Protein AF-A0A2D6E631-F1 (afdb_monomer_lite)

Structure (mmCIF, N/CA/C/O backbone):
data_AF-A0A2D6E631-F1
#
_entry.id   AF-A0A2D6E631-F1
#
loop_
_atom_site.group_PDB
_atom_site.id
_atom_site.type_symbol
_atom_site.label_atom_id
_atom_site.label_alt_id
_atom_site.label_comp_id
_atom_site.label_asym_id
_atom_site.label_entity_id
_atom_site.label_seq_id
_atom_site.pdbx_PDB_ins_code
_atom_site.Cartn_x
_atom_site.Cartn_y
_atom_site.Cartn_z
_atom_site.occupancy
_atom_site.B_iso_or_equiv
_atom_site.auth_seq_id
_atom_site.auth_comp_id
_atom_site.auth_asym_id
_atom_site.auth_atom_id
_atom_site.pdbx_PDB_model_num
ATOM 1 N N . MET A 1 1 ? -22.223 -4.950 3.128 1.00 41.69 1 MET A N 1
ATOM 2 C CA . MET A 1 1 ? -21.234 -4.894 2.032 1.00 41.69 1 MET A CA 1
ATOM 3 C C . 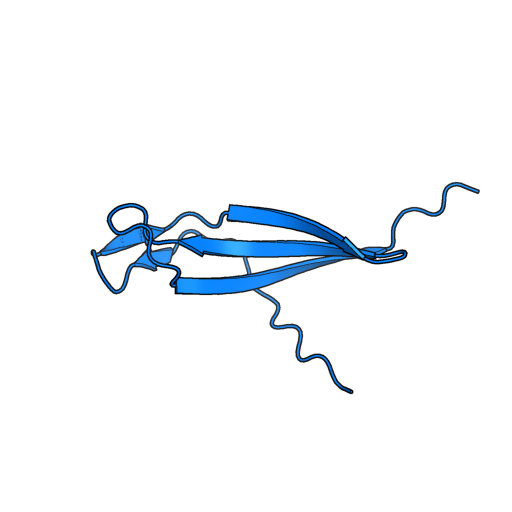MET A 1 1 ? -19.919 -5.341 2.641 1.00 41.69 1 MET A C 1
ATOM 5 O O . MET A 1 1 ? -19.487 -4.720 3.600 1.00 41.69 1 MET A O 1
ATOM 9 N N . GLN A 1 2 ? -19.386 -6.494 2.237 1.00 40.78 2 GLN A N 1
ATOM 10 C CA . GLN A 1 2 ? -18.112 -6.995 2.759 1.00 40.78 2 GLN A CA 1
ATOM 11 C C . GLN A 1 2 ? -16.998 -6.219 2.059 1.00 40.78 2 GLN A C 1
ATOM 13 O O . GLN A 1 2 ? -16.668 -6.502 0.909 1.00 40.78 2 GLN A O 1
ATOM 18 N N . ASP A 1 3 ? -16.464 -5.203 2.731 1.00 51.53 3 ASP A N 1
ATOM 19 C CA . ASP A 1 3 ? -15.221 -4.575 2.308 1.00 51.53 3 ASP A CA 1
ATOM 20 C C . ASP A 1 3 ? -14.122 -5.634 2.442 1.00 51.53 3 ASP A C 1
ATOM 22 O O . ASP A 1 3 ? -13.658 -5.939 3.541 1.00 51.53 3 ASP A O 1
ATOM 26 N N . ASN A 1 4 ? -13.750 -6.260 1.324 1.00 57.66 4 ASN A N 1
ATOM 27 C CA . ASN A 1 4 ? -12.591 -7.145 1.242 1.00 57.66 4 ASN A CA 1
ATOM 28 C C . ASN A 1 4 ? -11.325 -6.295 1.432 1.00 57.66 4 ASN A C 1
ATOM 30 O O . ASN A 1 4 ? -10.660 -5.898 0.474 1.00 57.66 4 ASN A O 1
ATOM 34 N N . LEU A 1 5 ? -11.030 -5.954 2.686 1.00 68.38 5 LEU A N 1
ATOM 35 C CA . LEU A 1 5 ? -9.826 -5.247 3.098 1.00 68.38 5 LEU A CA 1
ATOM 36 C C . LEU A 1 5 ? -8.656 -6.221 2.931 1.00 68.38 5 LEU A C 1
ATOM 38 O O . LEU A 1 5 ? -8.432 -7.097 3.764 1.00 68.38 5 LEU A O 1
ATOM 42 N N . THR A 1 6 ? -7.930 -6.105 1.819 1.00 75.62 6 THR A N 1
ATOM 43 C CA . THR A 1 6 ? -6.734 -6.918 1.586 1.00 75.62 6 THR A CA 1
ATOM 44 C C . THR A 1 6 ? -5.626 -6.445 2.518 1.00 75.62 6 THR A C 1
ATOM 46 O O . THR A 1 6 ? -4.981 -5.419 2.264 1.00 75.62 6 THR A O 1
ATOM 49 N N . TYR A 1 7 ? -5.419 -7.196 3.599 1.00 86.38 7 TYR A N 1
ATOM 50 C CA . TYR A 1 7 ? -4.310 -6.968 4.509 1.00 86.38 7 TYR A CA 1
ATOM 51 C C . TYR A 1 7 ? -2.989 -7.336 3.838 1.00 86.38 7 TYR A C 1
ATOM 53 O O . TYR A 1 7 ? -2.865 -8.378 3.192 1.00 86.38 7 TYR A O 1
ATOM 61 N N . VAL A 1 8 ? -2.002 -6.457 3.960 1.00 88.12 8 VAL A N 1
ATOM 62 C CA . VAL A 1 8 ? -0.685 -6.615 3.348 1.00 88.12 8 VAL A CA 1
ATOM 63 C C . VAL A 1 8 ? 0.403 -6.219 4.326 1.00 88.12 8 VAL A C 1
ATOM 65 O O . VAL A 1 8 ? 0.269 -5.275 5.100 1.00 88.12 8 VAL A O 1
ATO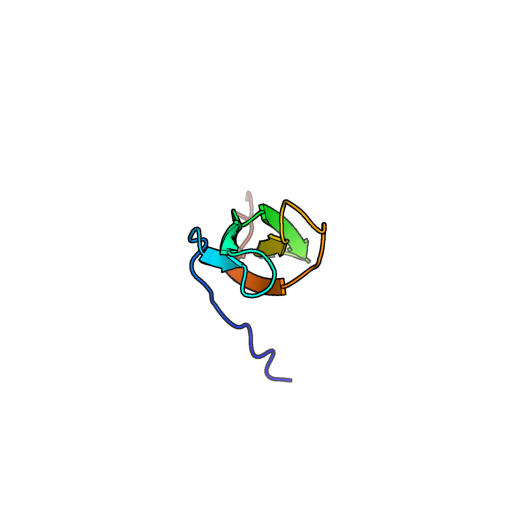M 68 N N . GLU A 1 9 ? 1.536 -6.896 4.217 1.00 88.69 9 GLU A N 1
ATOM 69 C CA . GLU A 1 9 ? 2.737 -6.502 4.934 1.00 88.69 9 GLU A CA 1
ATOM 70 C C . GLU A 1 9 ? 3.494 -5.427 4.145 1.00 88.69 9 GLU A C 1
ATOM 72 O O . GLU A 1 9 ? 3.753 -5.609 2.945 1.00 88.69 9 GLU A O 1
ATOM 77 N N . PRO A 1 10 ? 3.896 -4.320 4.787 1.00 88.00 10 PRO A N 1
ATOM 78 C CA . PRO A 1 10 ? 4.707 -3.292 4.161 1.00 88.00 10 PRO A CA 1
ATOM 79 C C . PRO A 1 10 ? 6.15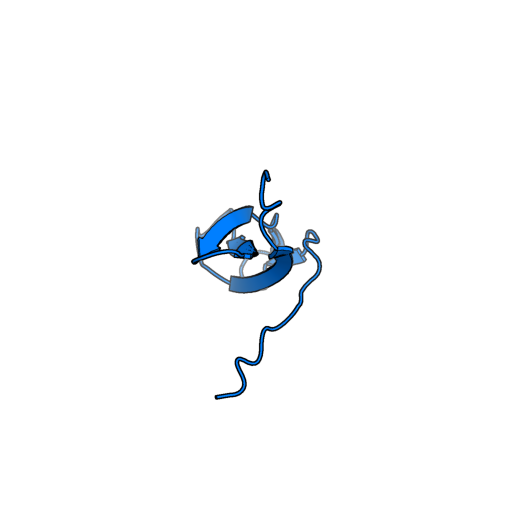6 -3.770 4.041 1.00 88.00 10 PRO A C 1
ATOM 81 O O . PRO A 1 10 ? 7.033 -3.384 4.807 1.00 88.00 10 PRO A O 1
ATOM 84 N N . LYS A 1 11 ? 6.419 -4.600 3.033 1.00 90.12 11 LYS A N 1
ATOM 85 C CA . LYS A 1 11 ? 7.767 -5.038 2.666 1.00 90.12 11 LYS A CA 1
ATOM 86 C C . LYS A 1 11 ? 8.254 -4.378 1.386 1.00 90.12 11 LYS A C 1
ATOM 88 O O . LYS A 1 11 ? 7.463 -3.997 0.519 1.00 90.12 11 LYS A O 1
ATOM 93 N N . ILE A 1 12 ? 9.573 -4.267 1.269 1.00 90.25 12 ILE A N 1
ATOM 94 C CA . ILE A 1 12 ? 10.220 -3.871 0.019 1.00 90.25 12 ILE A CA 1
ATOM 95 C C . ILE A 1 12 ? 9.987 -4.993 -0.995 1.00 90.25 12 ILE A C 1
ATOM 97 O O . ILE A 1 12 ? 10.211 -6.165 -0.695 1.00 90.25 12 ILE A O 1
ATOM 101 N N . ILE A 1 13 ? 9.504 -4.635 -2.181 1.00 90.19 13 ILE A N 1
ATOM 102 C CA . ILE A 1 13 ? 9.249 -5.577 -3.279 1.00 90.19 13 ILE A CA 1
ATOM 103 C C . ILE A 1 13 ? 9.958 -5.100 -4.537 1.00 90.19 13 ILE A C 1
ATOM 105 O O . ILE A 1 13 ? 10.192 -3.909 -4.700 1.00 90.19 13 ILE A O 1
ATOM 109 N N . ILE A 1 14 ? 10.273 -6.014 -5.443 1.00 89.88 14 ILE A N 1
ATOM 110 C CA . ILE A 1 14 ? 10.887 -5.661 -6.721 1.00 89.88 14 ILE A CA 1
ATOM 111 C C . ILE A 1 14 ? 9.808 -5.225 -7.718 1.00 89.88 14 ILE A C 1
ATOM 113 O O . ILE A 1 14 ? 8.752 -5.852 -7.819 1.00 89.88 14 ILE A O 1
ATOM 117 N N . SER A 1 15 ? 10.062 -4.127 -8.429 1.00 83.81 15 SER A N 1
ATOM 118 C CA . SER A 1 15 ? 9.209 -3.638 -9.512 1.00 83.81 15 SER A CA 1
ATOM 119 C C . SER A 1 15 ? 9.213 -4.618 -10.684 1.00 83.81 15 SER A C 1
ATOM 121 O O . SER A 1 15 ? 10.291 -4.904 -11.205 1.00 83.81 15 SER A O 1
ATOM 123 N N . PRO A 1 16 ? 8.045 -5.074 -11.176 1.00 83.88 16 PRO A N 1
ATOM 124 C CA . PRO A 1 16 ? 7.995 -5.876 -12.397 1.00 83.88 16 PRO A CA 1
ATOM 125 C C . PRO A 1 16 ? 8.333 -5.055 -13.650 1.00 83.88 16 PRO A C 1
ATOM 127 O O . PRO A 1 16 ? 8.553 -5.627 -14.709 1.00 83.88 16 PRO A O 1
ATOM 130 N N . TYR A 1 17 ? 8.355 -3.721 -13.550 1.00 81.75 17 TYR A N 1
ATOM 131 C CA . TYR A 1 17 ? 8.595 -2.836 -14.688 1.00 81.75 17 TYR A CA 1
ATOM 132 C C . TYR A 1 17 ? 10.074 -2.511 -14.885 1.00 81.75 17 TYR A C 1
ATOM 134 O O . TYR A 1 17 ? 10.534 -2.446 -16.017 1.00 81.75 17 TYR A O 1
ATOM 142 N N . SER A 1 18 ? 10.803 -2.265 -13.794 1.00 83.50 18 SER A N 1
ATOM 143 C CA . SER A 1 18 ? 12.197 -1.802 -13.846 1.00 83.50 18 SER A CA 1
ATOM 144 C C . SER A 1 18 ? 13.180 -2.699 -13.097 1.00 83.50 18 SER A C 1
ATOM 146 O O . SER A 1 18 ? 14.382 -2.485 -13.186 1.00 83.50 18 SER A O 1
ATOM 148 N N . GLY A 1 19 ? 12.702 -3.682 -12.327 1.00 85.88 19 GLY A N 1
ATOM 149 C CA . GLY A 1 19 ? 13.556 -4.478 -11.442 1.00 85.88 19 GLY A CA 1
ATOM 150 C C . GLY A 1 19 ? 14.067 -3.714 -10.212 1.00 85.88 19 GLY A C 1
ATOM 151 O O . GLY A 1 19 ? 14.781 -4.286 -9.391 1.00 85.88 19 GLY A O 1
ATOM 152 N N . ALA A 1 20 ? 13.695 -2.441 -10.038 1.00 88.75 20 ALA A N 1
ATOM 153 C CA . ALA A 1 20 ? 14.123 -1.645 -8.895 1.00 88.75 20 ALA A CA 1
ATOM 154 C C . ALA A 1 20 ? 13.351 -1.997 -7.609 1.00 88.75 20 ALA A C 1
ATOM 156 O O . ALA A 1 20 ? 12.172 -2.375 -7.665 1.00 88.75 20 ALA A O 1
ATOM 157 N N . PRO A 1 21 ? 13.972 -1.833 -6.428 1.00 90.06 21 PRO A N 1
ATOM 158 C CA . PRO A 1 21 ? 13.302 -2.028 -5.149 1.00 90.06 21 PRO A CA 1
ATOM 159 C C . PRO A 1 21 ? 12.268 -0.922 -4.885 1.00 90.06 21 PRO A C 1
ATOM 161 O O . PRO A 1 21 ? 12.597 0.250 -4.710 1.00 90.06 21 PRO A O 1
ATOM 164 N N . MET A 1 22 ? 10.998 -1.310 -4.793 1.00 91.94 22 MET A N 1
ATOM 165 C CA . MET A 1 22 ? 9.875 -0.453 -4.422 1.00 91.94 22 MET A CA 1
ATOM 166 C C . MET A 1 22 ? 9.674 -0.474 -2.911 1.00 91.94 22 MET A C 1
ATOM 168 O O . MET A 1 22 ? 9.323 -1.503 -2.322 1.00 91.94 22 MET A O 1
ATOM 172 N N . ARG A 1 23 ? 9.856 0.686 -2.281 1.00 91.06 23 ARG A N 1
ATOM 173 C CA . ARG A 1 23 ? 9.584 0.879 -0.854 1.00 91.06 23 ARG A CA 1
ATOM 174 C C . ARG A 1 23 ? 8.097 1.208 -0.649 1.00 91.06 23 ARG A C 1
ATOM 176 O O . ARG A 1 23 ? 7.588 2.085 -1.350 1.00 91.06 23 ARG A O 1
ATOM 183 N N . PRO A 1 24 ? 7.397 0.537 0.284 1.00 92.06 24 PRO A N 1
ATOM 184 C CA . PRO A 1 24 ? 6.018 0.873 0.606 1.00 92.06 24 PRO A CA 1
ATOM 185 C C . PRO A 1 24 ? 5.954 2.257 1.249 1.00 92.06 24 PRO A C 1
ATOM 187 O O . PRO A 1 24 ? 6.652 2.545 2.219 1.00 92.06 24 PRO A O 1
ATOM 190 N N . GLN A 1 25 ? 5.082 3.104 0.725 1.00 91.62 25 GLN A N 1
ATOM 191 C CA . GLN A 1 25 ? 4.715 4.367 1.338 1.00 91.62 25 GLN A CA 1
ATOM 192 C C . GLN A 1 25 ? 3.535 4.132 2.271 1.00 91.62 25 GLN A C 1
ATOM 194 O O . GLN A 1 25 ? 2.444 3.785 1.816 1.00 91.62 25 GLN A O 1
ATOM 199 N N . ILE A 1 26 ? 3.765 4.315 3.568 1.00 92.56 26 ILE A N 1
ATOM 200 C CA . ILE A 1 26 ? 2.721 4.203 4.581 1.00 92.56 26 ILE A CA 1
ATOM 201 C C . ILE A 1 26 ? 1.931 5.505 4.625 1.00 92.56 26 ILE A C 1
ATOM 203 O O . ILE A 1 26 ? 2.503 6.585 4.775 1.00 92.56 26 ILE A O 1
ATOM 207 N N . ARG A 1 27 ?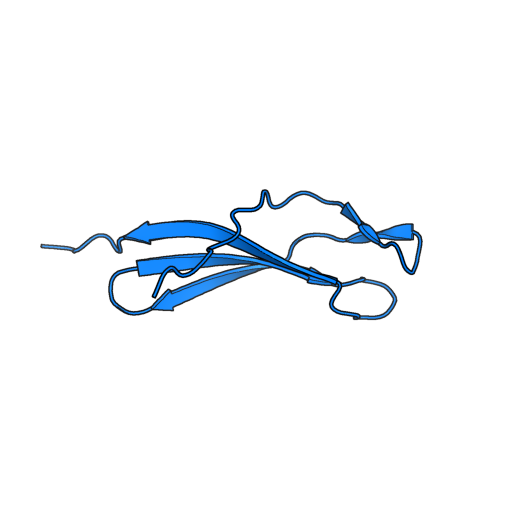 0.613 5.400 4.499 1.00 90.69 27 ARG A N 1
ATOM 208 C CA . ARG A 1 27 ? -0.325 6.510 4.635 1.00 90.69 27 ARG A CA 1
ATOM 209 C C . ARG A 1 27 ? -1.363 6.144 5.672 1.00 90.69 27 ARG A C 1
ATOM 211 O O . ARG A 1 27 ? -1.988 5.095 5.587 1.00 90.69 27 ARG A O 1
ATOM 218 N N . GLN A 1 28 ? -1.540 7.015 6.649 1.00 90.06 28 GLN A N 1
ATOM 219 C CA . GLN A 1 28 ? -2.601 6.870 7.629 1.00 90.06 28 GLN A CA 1
ATOM 220 C C . GLN A 1 28 ? -3.770 7.748 7.214 1.00 90.06 28 GLN A C 1
ATOM 222 O O . GLN A 1 28 ? -3.601 8.927 6.900 1.00 90.06 28 GLN A O 1
ATOM 227 N N . ARG A 1 29 ? -4.956 7.153 7.187 1.00 87.69 29 ARG A N 1
ATOM 228 C CA . ARG A 1 29 ? -6.212 7.830 6.921 1.00 87.69 29 ARG A CA 1
ATOM 229 C C . ARG A 1 29 ? -7.139 7.613 8.097 1.00 87.69 29 ARG A C 1
ATOM 231 O O . ARG A 1 29 ? -7.466 6.487 8.460 1.00 87.69 29 ARG A O 1
ATOM 238 N N . GLU A 1 30 ? -7.608 8.711 8.656 1.00 87.56 30 GLU A N 1
ATOM 239 C CA . GLU A 1 30 ? -8.630 8.674 9.686 1.00 87.56 30 GLU A CA 1
ATOM 240 C C . GLU A 1 30 ? -10.011 8.675 9.035 1.00 87.56 30 GLU A C 1
ATOM 242 O O . GLU A 1 30 ? -10.321 9.536 8.208 1.00 87.56 30 GLU A O 1
ATOM 247 N N . MET A 1 31 ? -10.847 7.704 9.393 1.00 82.38 31 MET A N 1
ATOM 248 C CA . MET A 1 31 ? -12.222 7.623 8.914 1.00 82.38 31 MET A CA 1
ATOM 249 C C . MET A 1 31 ? -13.134 7.254 10.084 1.00 82.38 31 MET A C 1
ATOM 251 O O . MET A 1 31 ? -13.126 6.126 10.579 1.00 82.38 31 MET A O 1
ATOM 255 N N . GLY A 1 32 ? -13.887 8.248 10.562 1.00 83.25 32 GLY A N 1
ATOM 256 C CA . GLY A 1 32 ? -14.686 8.141 11.782 1.00 83.25 32 GLY A CA 1
ATOM 257 C C . GLY A 1 32 ? -13.812 7.876 13.011 1.00 83.25 32 GLY A C 1
ATOM 258 O O . GLY A 1 32 ? -12.828 8.583 13.252 1.00 83.25 32 GLY A O 1
ATOM 259 N N . ASN A 1 33 ? -14.155 6.819 13.750 1.00 85.44 33 ASN A N 1
ATOM 260 C CA . ASN A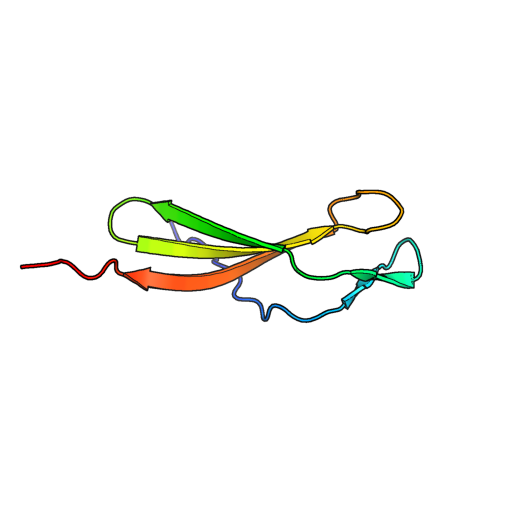 1 33 ? -13.431 6.370 14.943 1.00 85.44 33 ASN A CA 1
ATOM 261 C C . ASN A 1 33 ? -12.304 5.376 14.634 1.00 85.44 33 ASN A C 1
ATOM 263 O O . ASN A 1 33 ? -11.783 4.763 15.556 1.00 85.44 33 ASN A O 1
ATOM 267 N N . LYS A 1 34 ? -11.913 5.199 13.366 1.00 85.88 34 LYS A N 1
ATOM 268 C CA . LYS A 1 34 ? -10.860 4.254 12.967 1.00 85.88 34 LYS A CA 1
ATOM 269 C C . LYS A 1 34 ? -9.722 4.953 12.230 1.00 85.88 34 LYS A C 1
ATOM 271 O O . LYS A 1 34 ? -9.940 5.893 11.463 1.00 85.88 34 LYS A O 1
ATOM 276 N N . ILE A 1 35 ? -8.505 4.475 12.462 1.00 88.88 35 ILE A N 1
ATOM 277 C CA . ILE A 1 35 ? -7.272 4.851 11.772 1.00 88.88 35 ILE A CA 1
ATOM 278 C C . ILE A 1 35 ? -6.912 3.699 10.840 1.00 88.88 35 ILE A C 1
ATOM 280 O O . ILE A 1 35 ? -6.507 2.625 11.282 1.00 88.88 35 ILE A O 1
ATOM 284 N N . TYR A 1 36 ? -7.057 3.934 9.544 1.00 90.44 36 TYR A N 1
ATOM 285 C CA . TYR A 1 36 ? -6.661 3.006 8.496 1.00 90.44 36 TYR A CA 1
ATOM 286 C C . TYR A 1 36 ? -5.227 3.318 8.090 1.00 90.44 36 TYR A C 1
ATOM 288 O O . TYR A 1 36 ? -4.921 4.419 7.643 1.00 90.44 36 TYR A O 1
ATOM 296 N N . THR A 1 37 ? -4.336 2.351 8.247 1.00 91.50 37 THR A N 1
ATOM 297 C CA . THR A 1 37 ? -2.954 2.438 7.780 1.00 91.50 37 THR A CA 1
ATOM 298 C C . THR A 1 37 ? -2.856 1.694 6.457 1.00 91.50 37 THR A C 1
ATOM 300 O O . THR A 1 37 ? -2.989 0.475 6.423 1.00 91.50 37 THR A O 1
ATOM 303 N N . GLU A 1 38 ? -2.626 2.414 5.367 1.00 92.19 38 GLU A N 1
ATOM 304 C CA . GLU A 1 38 ? -2.483 1.886 4.011 1.00 92.19 38 GLU A CA 1
ATOM 305 C C . GLU A 1 38 ? -1.005 1.888 3.593 1.00 92.19 38 GLU A C 1
ATOM 307 O O . GLU A 1 38 ? -0.267 2.829 3.877 1.00 92.19 38 GLU A O 1
ATOM 312 N N . ALA A 1 39 ? -0.562 0.847 2.893 1.00 93.19 39 ALA A N 1
ATOM 313 C CA . ALA A 1 39 ? 0.740 0.786 2.236 1.00 93.19 39 ALA A CA 1
ATOM 314 C C . ALA A 1 39 ? 0.558 0.881 0.724 1.00 93.19 39 ALA A C 1
ATOM 316 O O . ALA A 1 39 ? -0.203 0.114 0.128 1.00 93.19 39 ALA A O 1
ATOM 317 N N . HIS A 1 40 ? 1.256 1.822 0.096 1.00 92.62 40 HIS A N 1
ATOM 318 C CA . HIS A 1 40 ? 1.238 2.021 -1.348 1.00 92.62 40 HIS A CA 1
ATOM 319 C C . HIS A 1 40 ? 2.616 1.733 -1.937 1.00 92.62 40 HIS A C 1
ATOM 321 O O . HIS A 1 40 ? 3.619 2.263 -1.467 1.00 92.62 40 HIS A O 1
ATOM 327 N N . TRP A 1 41 ? 2.673 0.948 -3.006 1.00 91.50 41 TRP A N 1
ATOM 328 C CA . TRP A 1 41 ? 3.910 0.695 -3.736 1.00 91.50 41 TRP A CA 1
ATOM 329 C C . TRP A 1 41 ? 3.886 1.446 -5.055 1.00 91.50 41 TRP A C 1
ATOM 331 O O . TRP A 1 41 ? 3.030 1.202 -5.910 1.00 91.50 41 TRP A O 1
ATOM 341 N N . TYR A 1 42 ? 4.858 2.334 -5.209 1.00 90.56 42 TYR A N 1
ATOM 342 C CA . TYR A 1 42 ? 5.122 3.050 -6.445 1.00 90.56 42 TYR A CA 1
ATOM 343 C C . TYR A 1 42 ? 6.502 2.652 -6.959 1.00 90.56 42 TYR A C 1
ATOM 345 O O . TYR A 1 42 ? 7.438 2.460 -6.179 1.00 90.56 42 TYR A O 1
ATOM 353 N N . CYS A 1 43 ? 6.620 2.534 -8.276 1.00 88.38 43 CYS A N 1
ATOM 354 C CA . CYS A 1 43 ? 7.904 2.355 -8.932 1.00 88.38 43 CYS A CA 1
ATOM 355 C C . CYS A 1 43 ? 8.721 3.641 -8.769 1.00 88.38 43 CYS A C 1
ATOM 357 O O . CYS A 1 43 ? 8.233 4.690 -9.192 1.00 88.38 43 CYS A O 1
ATOM 359 N N . PRO A 1 44 ? 9.939 3.591 -8.203 1.00 85.81 44 PRO A N 1
ATOM 360 C CA . PRO A 1 44 ? 10.749 4.791 -8.012 1.00 85.81 44 PRO A CA 1
ATOM 361 C C . PRO A 1 44 ? 11.191 5.405 -9.346 1.00 85.81 44 PRO A C 1
ATOM 363 O O . PRO A 1 44 ? 11.195 6.623 -9.472 1.00 85.81 44 PRO A O 1
ATOM 366 N N . ASP A 1 45 ? 11.485 4.577 -10.352 1.00 86.19 45 ASP A N 1
ATOM 367 C CA . ASP A 1 45 ? 12.049 5.061 -11.620 1.00 86.19 45 ASP A CA 1
ATOM 368 C C . ASP A 1 45 ? 10.990 5.670 -12.541 1.00 86.19 45 ASP A C 1
ATOM 370 O O . ASP A 1 45 ? 11.226 6.663 -13.218 1.00 86.19 45 ASP A O 1
ATOM 374 N N . SER A 1 46 ? 9.805 5.055 -12.586 1.00 85.12 46 SER A N 1
ATOM 375 C CA . SER A 1 46 ? 8.727 5.456 -13.497 1.00 85.12 46 SER A CA 1
ATOM 376 C C . SER A 1 46 ? 7.606 6.238 -12.817 1.00 85.12 46 SER A C 1
ATOM 378 O O . SER A 1 46 ? 6.693 6.700 -13.496 1.00 85.12 46 SER A O 1
ATOM 380 N N . G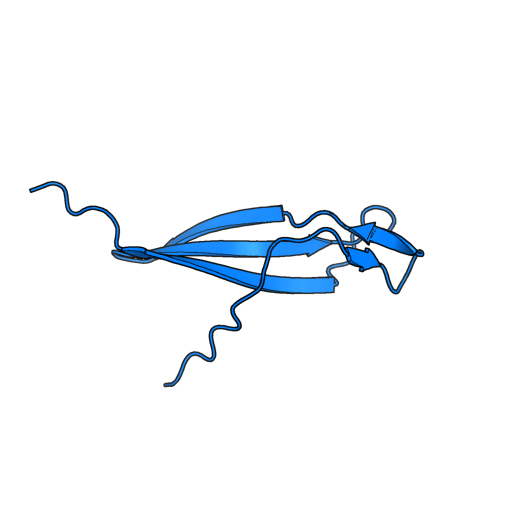LY A 1 47 ? 7.606 6.323 -11.484 1.00 85.38 47 GLY A N 1
ATOM 381 C CA . GLY A 1 47 ? 6.505 6.891 -10.699 1.00 85.38 47 GLY A CA 1
ATOM 382 C C . GLY A 1 47 ? 5.196 6.094 -10.780 1.00 85.38 47 GLY A C 1
ATOM 383 O O . GLY A 1 47 ? 4.173 6.526 -10.249 1.00 85.38 47 GLY A O 1
ATOM 384 N N . ARG A 1 48 ? 5.189 4.931 -11.448 1.00 88.12 48 ARG A N 1
ATOM 385 C CA . ARG A 1 48 ? 3.969 4.154 -11.687 1.00 88.12 48 ARG A CA 1
ATOM 386 C C . ARG A 1 48 ? 3.453 3.519 -10.407 1.00 88.12 48 ARG A C 1
ATOM 388 O O . ARG A 1 48 ? 4.198 2.872 -9.672 1.00 88.12 48 ARG A O 1
ATOM 395 N N . PHE A 1 49 ? 2.152 3.647 -10.182 1.00 89.50 49 PHE A N 1
ATOM 396 C CA . PHE A 1 49 ? 1.462 2.905 -9.137 1.00 89.50 49 PHE A CA 1
ATOM 397 C C . PHE A 1 49 ? 1.458 1.411 -9.467 1.00 89.50 49 PHE A C 1
ATOM 399 O O . PHE A 1 49 ? 1.059 1.022 -10.564 1.00 89.50 49 PHE A O 1
ATOM 406 N N . TYR A 1 50 ? 1.891 0.582 -8.518 1.00 88.50 50 TYR A N 1
ATOM 407 C CA . TYR A 1 50 ? 1.860 -0.870 -8.665 1.00 88.50 50 TYR A CA 1
ATOM 408 C C . TYR A 1 50 ? 0.676 -1.482 -7.918 1.00 88.50 50 TYR A C 1
ATOM 410 O O . TYR A 1 50 ? -0.185 -2.114 -8.523 1.00 88.50 50 TYR A O 1
ATOM 418 N N . LYS A 1 51 ? 0.626 -1.293 -6.596 1.00 89.19 51 LYS A N 1
ATOM 419 C CA . LYS A 1 51 ? -0.454 -1.816 -5.754 1.00 89.19 51 LYS A CA 1
ATOM 420 C C . LYS A 1 51 ? -0.605 -1.005 -4.473 1.00 89.19 51 LYS A C 1
ATOM 422 O O . LYS A 1 51 ? 0.314 -0.294 -4.063 1.00 89.19 51 LYS A O 1
ATOM 427 N N . LYS A 1 52 ? -1.742 -1.184 -3.806 1.00 90.44 52 LYS A N 1
ATOM 428 C CA . LYS A 1 52 ? -1.982 -0.733 -2.433 1.00 90.44 52 LYS A CA 1
ATOM 429 C C . LYS A 1 52 ? -2.602 -1.855 -1.610 1.00 90.44 52 LYS A C 1
ATOM 431 O O . LYS A 1 52 ? -3.215 -2.757 -2.177 1.00 90.44 52 LYS A O 1
ATOM 436 N N . GLY A 1 53 ? -2.470 -1.775 -0.297 1.00 89.38 53 GLY A N 1
ATOM 437 C CA . GLY A 1 53 ? -3.210 -2.623 0.631 1.00 89.38 53 GLY A CA 1
ATOM 438 C C . GLY A 1 53 ? -3.194 -2.044 2.036 1.00 89.38 53 GLY A C 1
ATOM 439 O O . GLY A 1 53 ? -2.525 -1.043 2.292 1.00 89.38 53 GLY A O 1
ATOM 440 N N . ILE A 1 54 ? -3.941 -2.665 2.939 1.00 90.06 54 ILE A N 1
ATOM 441 C CA . ILE A 1 54 ? -4.099 -2.178 4.309 1.00 90.06 54 ILE A CA 1
ATOM 442 C C . ILE A 1 54 ? -3.119 -2.908 5.213 1.00 90.06 54 ILE A C 1
ATOM 444 O O . ILE A 1 54 ? -3.031 -4.127 5.199 1.00 90.06 54 ILE A O 1
ATOM 448 N N . VAL A 1 55 ? -2.361 -2.158 5.993 1.00 90.94 55 VAL A N 1
ATOM 449 C CA . VAL A 1 55 ? -1.404 -2.701 6.958 1.00 90.94 55 VAL A CA 1
ATOM 450 C C . VAL A 1 55 ? -2.082 -2.938 8.296 1.00 90.94 55 VAL A C 1
ATOM 452 O O . VAL A 1 55 ? -1.871 -3.966 8.926 1.00 90.94 55 VAL A O 1
ATOM 455 N N . SER A 1 56 ? -2.892 -1.980 8.743 1.00 89.12 56 SER A N 1
ATOM 456 C CA . SER A 1 56 ? -3.548 -2.051 10.043 1.00 89.12 56 SER A CA 1
ATOM 457 C C . SER A 1 56 ? -4.775 -1.152 10.080 1.00 89.12 56 SER A C 1
ATOM 459 O O . SER A 1 56 ? -4.807 -0.110 9.423 1.00 89.12 56 SER A O 1
ATOM 461 N N . VAL A 1 57 ? -5.770 -1.550 10.865 1.00 88.19 57 VAL A N 1
ATOM 462 C CA . VAL A 1 57 ? -6.917 -0.716 11.214 1.00 88.19 57 VAL A CA 1
ATOM 463 C C . VAL A 1 57 ? -6.981 -0.672 12.730 1.00 88.19 57 VAL A C 1
ATOM 465 O O . VAL A 1 57 ? -7.149 -1.706 13.370 1.00 88.19 57 VAL A O 1
ATOM 468 N N . ILE A 1 58 ? -6.805 0.517 13.295 1.00 88.12 58 ILE A N 1
ATOM 469 C CA . ILE A 1 58 ? -6.774 0.727 14.743 1.00 88.12 58 ILE A CA 1
ATOM 470 C C . ILE A 1 58 ? -7.962 1.608 15.111 1.00 88.12 58 ILE A C 1
ATOM 472 O O . ILE A 1 58 ? -8.181 2.640 14.477 1.00 88.12 58 ILE A O 1
ATOM 476 N N . ASP A 1 59 ? -8.735 1.223 16.122 1.00 84.44 59 ASP A N 1
ATOM 477 C CA . ASP A 1 59 ? -9.748 2.111 16.686 1.00 84.44 59 ASP A CA 1
ATOM 478 C C . ASP A 1 59 ? -9.054 3.283 17.389 1.00 84.44 59 ASP A C 1
ATOM 480 O O . ASP A 1 59 ? -8.097 3.107 18.148 1.00 84.44 59 ASP A O 1
ATOM 484 N N . LYS A 1 60 ? -9.514 4.505 17.118 1.00 79.69 60 LYS A N 1
ATOM 485 C CA . LYS A 1 60 ? -9.006 5.697 17.791 1.00 79.69 60 LYS A CA 1
ATOM 486 C C . LYS A 1 60 ? -9.186 5.503 19.297 1.00 79.69 60 LYS A C 1
ATOM 488 O O . LYS A 1 60 ? -10.291 5.151 19.716 1.00 79.69 60 LYS A O 1
ATOM 493 N N . PRO A 1 61 ? -8.150 5.756 20.118 1.00 72.44 61 PRO A N 1
ATOM 494 C CA . PRO A 1 61 ? -8.325 5.746 21.558 1.00 72.44 61 PRO A CA 1
ATOM 495 C C . PRO A 1 61 ? -9.336 6.838 21.900 1.00 72.44 61 PRO A C 1
ATOM 497 O O . PRO A 1 61 ? -9.056 8.029 21.751 1.00 72.44 61 PRO A O 1
ATOM 500 N N . ASN A 1 62 ? -10.539 6.424 22.295 1.00 64.06 62 ASN A N 1
ATOM 501 C CA . ASN A 1 62 ? -11.554 7.332 22.792 1.00 64.06 62 ASN A CA 1
ATOM 502 C C . ASN A 1 62 ? -11.023 7.843 24.133 1.00 64.06 62 ASN A C 1
ATOM 504 O O . ASN A 1 62 ? -11.018 7.105 25.117 1.00 64.06 62 ASN A O 1
ATOM 508 N N . LYS A 1 63 ? -10.459 9.053 24.154 1.00 59.81 63 LYS A N 1
ATOM 509 C CA . LYS A 1 63 ? -10.111 9.705 25.416 1.00 59.81 63 LYS A CA 1
ATOM 510 C C . LYS A 1 63 ? -11.431 10.012 26.125 1.00 59.81 63 LYS A C 1
ATOM 512 O O . LYS A 1 63 ? -12.139 10.921 25.698 1.00 59.81 63 LYS A O 1
ATOM 517 N N . SER A 1 64 ? -11.771 9.188 27.118 1.00 54.19 64 SER A N 1
ATOM 518 C CA . SER A 1 64 ? -12.768 9.504 28.149 1.00 54.19 64 SER A CA 1
ATOM 519 C C . SER A 1 64 ? -12.339 10.704 28.978 1.00 54.19 64 SER A C 1
ATOM 521 O O . SER A 1 64 ? -11.111 10.895 29.142 1.00 54.19 64 SER A O 1
#

Foldseek 3Di:
DPPPQDADDQDFDADPVPRDTWGWDWDWDDDPQKIWIKTWTADPVPRHTDDMGTHDIDGHPPPD

Sequence (64 aa):
MQDNLTYVEPKIIISPYSGAPMRPQIRQREMGNKIYTEAHWYCPDSGRFYKKGIVSVIDKPNKS

pLDDT: mean 83.67, std 12.01, range [40.78, 93.19]

Radius of gyration: 14.26 Å; chains: 1; bounding box: 35×17×43 Å

Secondary structure (DSSP, 8-state):
------B-----EE-TTT-PEEPEEEEEEEETTEEEEEEEEE-TTT--EEEEEEEEEEE-----